Protein AF-A0A8R7UP91-F1 (afdb_monomer_lite)

InterPro domains:
  IPR005174 KIB1-4, beta-propeller [PF03478] (3-80)

Sequence (167 aa):
MLLVVKSPKFVHPDVEVWRRYIIAIFKVKISMSGHHELIPVRSLGDRALFVSLDRCLSVSSNNLPSISSNSIYLTVSLPDPVVVHCLSSRSFERPTALCQVHDGKEMVCPSVRPFTLADHLLTYCNHHEWSNGLMFHEYYFIPESFQGLWKKIRTQDSQVRISRVRD

Secondary structure (DSSP, 8-state):
-EEEEEEE----TTS-GGGGEEEEEEEEEE-TTS-EEEEEE---TTEEEEE-SS-EEEEESTT-TTS-TTEEEEE-SSS-SEEEEETTTTEEE--TTS--SB-SSSBSS-S-PPPPHHHHHHHHHSHHHHTTT----SSS---TT-HHHHHHHHHHHHH--------

Organism: Triticum urartu (NCBI:txid4572)

pLDDT: mean 76.55, std 13.32, range [39.88, 95.56]

Foldseek 3Di:
DKDKDWDAAPDDPPDDPVVRTDIWMWDWDQDPVRDIDTHTDLFPAQWEWEDEDQFIDIDGCPPPVVDDHRWYWYQDPDDQGTWIQRSVVRDIDRDPLRDQQDRLQDGPHDPPDDHGPSQVNNQVRVVLCVVLVNRQPRHPDDRPNPVVVVVVSVVSVVVDPDPPPDD

Radius of gyration: 18.11 Å; chains: 1; bounding box: 49×40×44 Å

Structure (mmCIF, N/CA/C/O backbone):
data_AF-A0A8R7UP91-F1
#
_entry.id   AF-A0A8R7UP91-F1
#
loop_
_atom_site.group_PDB
_atom_site.id
_atom_site.type_symbol
_atom_site.label_atom_id
_atom_site.label_alt_id
_atom_site.label_comp_id
_atom_site.label_asym_id
_atom_site.label_entity_id
_atom_site.label_seq_id
_atom_site.pdbx_PDB_ins_code
_atom_site.Cartn_x
_atom_site.Cartn_y
_atom_site.Cartn_z
_atom_site.occupancy
_atom_site.B_iso_or_equiv
_atom_site.auth_seq_id
_atom_site.auth_comp_id
_atom_site.auth_asym_id
_atom_site.auth_atom_id
_atom_site.pdbx_PDB_model_num
ATOM 1 N N . MET A 1 1 ? 16.796 -2.665 -8.543 1.00 84.19 1 MET A N 1
ATOM 2 C CA . MET A 1 1 ? 16.154 -1.848 -7.492 1.00 84.19 1 MET A CA 1
ATOM 3 C C . MET A 1 1 ? 15.244 -0.817 -8.148 1.00 84.19 1 MET A C 1
ATOM 5 O O . MET A 1 1 ? 15.612 -0.306 -9.204 1.00 84.19 1 MET A O 1
ATOM 9 N N . LEU A 1 2 ? 14.070 -0.550 -7.571 1.00 90.25 2 LEU A N 1
ATOM 10 C CA . LEU A 1 2 ? 13.194 0.551 -7.984 1.00 90.25 2 LEU A CA 1
ATOM 11 C C . LEU A 1 2 ? 13.281 1.672 -6.946 1.00 90.25 2 LEU A C 1
ATOM 13 O O . LEU A 1 2 ? 13.289 1.394 -5.752 1.00 90.25 2 LEU A O 1
ATOM 17 N N . LEU A 1 3 ? 13.337 2.913 -7.414 1.00 89.00 3 LEU A N 1
ATOM 18 C CA . LEU A 1 3 ? 13.228 4.124 -6.616 1.00 89.00 3 LEU A CA 1
ATOM 19 C C . LEU A 1 3 ? 11.865 4.752 -6.902 1.00 89.00 3 LEU A C 1
ATOM 21 O O . LEU A 1 3 ? 11.578 5.101 -8.047 1.00 89.00 3 LEU A O 1
ATOM 25 N N . VAL A 1 4 ? 11.038 4.890 -5.869 1.00 88.44 4 VAL A N 1
ATOM 26 C CA . VAL A 1 4 ? 9.756 5.596 -5.946 1.00 88.44 4 VAL A CA 1
ATOM 27 C C . VAL A 1 4 ? 9.943 6.964 -5.305 1.00 88.44 4 VAL A C 1
ATOM 29 O O . VAL A 1 4 ? 10.243 7.066 -4.120 1.00 88.44 4 VAL A O 1
ATOM 32 N N . VAL A 1 5 ? 9.784 8.021 -6.094 1.00 86.44 5 VAL A N 1
ATOM 33 C CA . VAL A 1 5 ? 9.883 9.408 -5.641 1.00 86.44 5 VAL A CA 1
ATOM 34 C C . VAL A 1 5 ? 8.475 9.965 -5.506 1.00 86.44 5 VAL A C 1
ATOM 36 O O . VAL A 1 5 ? 7.754 10.075 -6.497 1.00 86.44 5 VAL A O 1
ATOM 39 N N . LYS A 1 6 ? 8.094 10.325 -4.279 1.00 83.25 6 LYS A N 1
ATOM 40 C CA . LYS A 1 6 ? 6.848 11.027 -3.955 1.00 83.25 6 LYS A CA 1
ATOM 41 C C . LYS A 1 6 ? 7.190 12.487 -3.667 1.00 83.25 6 LYS A C 1
ATOM 43 O O . LYS A 1 6 ? 7.864 12.774 -2.684 1.00 83.25 6 LYS A O 1
ATOM 48 N N . SER A 1 7 ? 6.745 13.403 -4.522 1.00 78.62 7 SER A N 1
ATOM 49 C CA . SER A 1 7 ? 7.026 14.840 -4.396 1.00 78.62 7 SER A CA 1
ATOM 50 C C . SER A 1 7 ? 5.727 15.639 -4.276 1.00 78.62 7 SER A C 1
ATOM 52 O O . SER A 1 7 ? 4.784 15.344 -5.016 1.00 78.62 7 SER A O 1
ATOM 54 N N . PRO A 1 8 ? 5.628 16.618 -3.359 1.00 70.56 8 PRO A N 1
ATOM 55 C CA . PRO A 1 8 ? 4.446 17.457 -3.252 1.00 70.56 8 PRO A CA 1
ATOM 56 C C . PRO A 1 8 ? 4.298 18.360 -4.489 1.00 70.56 8 PRO A C 1
ATOM 58 O O . PRO A 1 8 ? 5.212 19.079 -4.879 1.00 70.56 8 PRO A O 1
ATOM 61 N N . LYS A 1 9 ? 3.116 18.351 -5.099 1.00 69.50 9 LYS A N 1
ATOM 62 C CA . LYS A 1 9 ? 2.612 19.410 -5.965 1.00 69.50 9 LYS A CA 1
ATOM 63 C C . LYS A 1 9 ? 2.173 20.569 -5.081 1.00 69.50 9 LYS A C 1
ATOM 65 O O . LYS A 1 9 ? 1.379 20.378 -4.160 1.00 69.50 9 LYS A O 1
ATOM 70 N N . PHE A 1 10 ? 2.617 21.775 -5.410 1.00 58.09 10 PHE A N 1
ATOM 71 C CA . PHE A 1 10 ? 1.961 22.980 -4.921 1.00 58.09 10 PHE A CA 1
ATOM 72 C C . PHE A 1 10 ? 0.587 23.069 -5.591 1.00 58.09 10 PHE A C 1
ATOM 74 O O . PHE A 1 10 ? 0.482 23.363 -6.780 1.00 58.09 10 PHE A O 1
ATOM 81 N N . VAL A 1 11 ? -0.460 22.730 -4.843 1.00 60.59 11 VAL A N 1
ATOM 82 C CA . VAL A 1 11 ? -1.860 22.829 -5.269 1.00 60.59 11 VAL A CA 1
ATOM 83 C C . VAL A 1 11 ? -2.619 23.636 -4.219 1.00 60.59 11 VAL A C 1
ATOM 85 O O . VAL A 1 11 ? -2.211 23.656 -3.057 1.00 60.59 11 VAL A O 1
ATOM 88 N N . HIS A 1 12 ? -3.703 24.300 -4.628 1.00 55.84 12 HIS A N 1
ATOM 89 C CA . HIS A 1 12 ? -4.577 25.057 -3.728 1.00 55.84 12 HIS A CA 1
ATOM 90 C C . HIS A 1 12 ? -4.966 24.206 -2.498 1.00 55.84 12 HIS A C 1
ATOM 92 O O . HIS A 1 12 ? -5.197 23.000 -2.656 1.00 55.84 12 HIS A O 1
ATOM 98 N N . PRO A 1 13 ? -5.046 24.786 -1.286 1.00 59.53 13 PRO A N 1
ATOM 99 C CA . PRO A 1 13 ? -5.350 24.057 -0.050 1.00 59.53 13 PRO A CA 1
ATOM 100 C C . PRO A 1 13 ? -6.674 23.272 -0.062 1.00 59.53 13 PRO A C 1
ATOM 102 O O . PRO A 1 13 ? -6.820 22.349 0.734 1.00 59.53 13 PRO A O 1
ATOM 105 N N . ASP A 1 14 ? -7.584 23.549 -0.997 1.00 62.78 14 ASP A N 1
ATOM 106 C CA . ASP A 1 14 ? -8.857 22.823 -1.150 1.00 62.78 14 ASP A CA 1
ATOM 107 C C . ASP A 1 14 ? -8.718 21.473 -1.870 1.00 62.78 14 ASP A C 1
ATOM 109 O O . ASP A 1 14 ? -9.668 20.697 -1.959 1.00 62.78 14 ASP A O 1
ATOM 113 N N . VAL A 1 15 ? -7.532 21.163 -2.403 1.00 62.62 15 VAL A N 1
ATOM 114 C CA . VAL A 1 15 ? -7.276 19.876 -3.048 1.00 62.62 15 VAL A CA 1
ATOM 115 C C . VAL A 1 15 ? -6.898 18.836 -2.001 1.00 62.62 15 VAL A C 1
ATOM 117 O O . VAL A 1 15 ? -5.982 19.039 -1.202 1.00 62.62 15 VAL A O 1
ATOM 120 N N . GLU A 1 16 ? -7.594 17.702 -2.049 1.00 63.50 16 GLU A N 1
ATOM 121 C CA . GLU A 1 16 ? -7.341 16.501 -1.254 1.00 63.50 16 GLU A CA 1
ATOM 122 C C . GLU A 1 16 ? -5.842 16.155 -1.152 1.00 63.50 16 GLU A C 1
ATOM 124 O O . GLU A 1 16 ? -5.125 16.146 -2.157 1.00 63.50 16 GLU A O 1
ATOM 129 N N . VAL A 1 17 ? -5.359 15.842 0.057 1.00 61.53 17 VAL A N 1
ATOM 130 C CA . VAL A 1 17 ? -3.922 15.733 0.387 1.00 61.53 17 VAL A CA 1
ATOM 131 C C . VAL A 1 17 ? -3.166 14.765 -0.531 1.00 61.53 17 VAL A C 1
ATOM 133 O O . VAL A 1 17 ? -2.069 15.080 -0.982 1.00 61.53 17 VAL A O 1
ATOM 136 N N . TRP A 1 18 ? -3.741 13.619 -0.894 1.00 62.44 18 TRP A N 1
ATOM 137 C CA . TRP A 1 18 ? -3.091 12.647 -1.790 1.00 62.44 18 TRP A CA 1
ATOM 138 C C . TRP A 1 18 ? -3.022 13.092 -3.253 1.00 62.44 18 TRP A C 1
ATOM 140 O O . TRP A 1 18 ? -2.109 12.682 -3.967 1.00 62.44 18 TRP A O 1
ATOM 150 N N . ARG A 1 19 ? -3.922 13.975 -3.707 1.00 67.62 19 ARG A N 1
ATOM 151 C CA . ARG A 1 19 ? -3.837 14.589 -5.046 1.00 67.62 19 ARG A CA 1
ATOM 152 C C . ARG A 1 19 ? -2.725 15.636 -5.127 1.00 67.62 19 ARG A C 1
ATOM 154 O O . ARG A 1 19 ? -2.341 16.046 -6.224 1.00 67.62 19 ARG A O 1
ATOM 161 N N . ARG A 1 20 ? -2.165 16.034 -3.981 1.00 69.50 20 ARG A N 1
ATOM 162 C CA . ARG A 1 20 ? -1.016 16.936 -3.890 1.00 69.50 20 ARG A CA 1
ATOM 163 C C . ARG A 1 20 ? 0.308 16.231 -4.131 1.00 69.50 20 ARG A C 1
ATOM 165 O O . ARG A 1 20 ? 1.321 16.833 -3.831 1.00 69.50 20 ARG A O 1
ATOM 172 N N . TYR A 1 21 ? 0.366 15.003 -4.647 1.00 73.50 21 TYR A N 1
ATOM 173 C CA . TYR A 1 21 ? 1.648 14.351 -4.925 1.00 73.50 21 TYR A CA 1
ATOM 174 C C . TYR A 1 21 ? 1.826 13.995 -6.403 1.00 73.50 21 TYR A C 1
ATOM 176 O O . TYR A 1 21 ? 0.897 13.579 -7.098 1.00 73.50 21 TYR A O 1
ATOM 184 N N . ILE A 1 22 ? 3.055 14.160 -6.889 1.00 80.50 22 ILE A N 1
ATOM 185 C CA . ILE A 1 22 ? 3.560 13.500 -8.094 1.00 80.50 22 ILE A CA 1
ATOM 186 C C . ILE A 1 22 ? 4.325 12.274 -7.643 1.00 80.50 22 ILE A C 1
ATOM 188 O O . ILE A 1 22 ? 5.153 12.359 -6.735 1.00 80.50 22 ILE A O 1
ATOM 192 N N . ILE A 1 23 ? 4.063 11.157 -8.308 1.00 85.12 23 ILE A N 1
ATOM 193 C CA . ILE A 1 23 ? 4.846 9.947 -8.133 1.00 85.12 23 ILE A CA 1
ATOM 194 C C . ILE A 1 23 ? 5.629 9.706 -9.413 1.00 85.12 23 ILE A C 1
ATOM 196 O O . ILE A 1 23 ? 5.061 9.695 -10.506 1.00 85.12 23 ILE A O 1
ATOM 200 N N . ALA A 1 24 ? 6.933 9.516 -9.268 1.00 89.38 24 ALA A N 1
ATOM 201 C CA . ALA A 1 24 ? 7.812 9.074 -10.336 1.00 89.38 24 ALA A CA 1
ATOM 202 C C . ALA A 1 24 ? 8.529 7.798 -9.898 1.00 89.38 24 ALA A C 1
ATOM 204 O O . ALA A 1 24 ? 8.947 7.676 -8.748 1.00 89.38 24 ALA A O 1
ATOM 205 N N . ILE A 1 25 ? 8.668 6.845 -10.816 1.00 93.50 25 ILE A N 1
ATOM 206 C CA . ILE A 1 25 ? 9.356 5.582 -10.557 1.00 93.50 25 ILE A CA 1
ATOM 207 C C . ILE A 1 25 ? 10.576 5.510 -11.460 1.00 93.50 25 ILE A C 1
ATOM 209 O O . ILE A 1 25 ? 10.487 5.788 -12.656 1.00 93.50 25 ILE A O 1
ATOM 213 N N . PHE A 1 26 ? 11.700 5.085 -10.897 1.00 93.06 26 PHE A N 1
ATOM 214 C CA . PHE A 1 26 ? 12.935 4.872 -11.630 1.00 93.06 26 PHE A CA 1
ATOM 215 C C . PHE A 1 26 ? 13.502 3.492 -11.329 1.00 93.06 26 PHE A C 1
ATOM 217 O O . PHE A 1 26 ? 13.531 3.046 -10.184 1.00 93.06 26 PHE A O 1
ATOM 224 N N . LYS A 1 27 ? 14.011 2.812 -12.351 1.00 92.69 27 LYS A N 1
ATOM 225 C CA . LYS A 1 27 ? 14.907 1.677 -12.172 1.00 92.69 27 LYS A CA 1
ATOM 226 C C . LYS A 1 27 ? 16.301 2.230 -11.925 1.00 92.69 27 LYS A C 1
ATOM 228 O O . LYS A 1 27 ? 16.833 2.960 -12.756 1.00 92.69 27 LYS A O 1
ATOM 233 N N . VAL A 1 28 ? 16.879 1.862 -10.787 1.00 91.00 28 VAL A N 1
ATOM 234 C CA . VAL A 1 28 ? 18.245 2.247 -10.431 1.00 91.00 28 VAL A CA 1
ATOM 235 C C . VAL A 1 28 ? 19.197 1.216 -11.016 1.00 91.00 28 VAL A C 1
ATOM 237 O O . VAL A 1 28 ? 19.121 0.029 -10.673 1.00 91.00 28 VAL A O 1
ATOM 240 N N . LYS A 1 29 ? 20.073 1.663 -11.914 1.00 89.69 29 LYS A N 1
ATOM 241 C CA . LYS A 1 29 ? 21.155 0.865 -12.484 1.00 89.69 29 LYS A CA 1
ATOM 242 C C . LYS A 1 29 ? 22.468 1.356 -11.889 1.00 89.69 29 LYS A C 1
ATOM 244 O O . LYS A 1 29 ? 22.873 2.491 -12.117 1.00 89.69 29 LYS A O 1
ATOM 249 N N . ILE A 1 30 ? 23.100 0.487 -11.110 1.00 85.88 30 ILE A N 1
ATOM 250 C CA . ILE A 1 30 ? 24.413 0.727 -10.516 1.00 85.88 30 ILE A CA 1
ATOM 251 C C . ILE A 1 30 ? 25.407 -0.078 -11.345 1.00 85.88 30 ILE A C 1
ATOM 253 O O . ILE A 1 30 ? 25.294 -1.301 -11.435 1.00 85.88 30 ILE A O 1
ATOM 257 N N . SER A 1 31 ? 26.322 0.609 -12.020 1.00 83.88 31 SER A N 1
ATOM 258 C CA . SER A 1 31 ? 27.406 -0.038 -12.760 1.00 83.88 31 SER A CA 1
ATOM 259 C C . SER A 1 31 ? 28.578 -0.374 -11.836 1.00 83.88 31 SER A C 1
ATOM 261 O O . SER A 1 31 ? 28.785 0.284 -10.818 1.00 83.88 31 SER A O 1
ATOM 263 N N . MET A 1 32 ? 29.382 -1.367 -12.221 1.00 75.62 32 MET A N 1
ATOM 264 C CA . MET A 1 32 ? 30.604 -1.747 -11.493 1.00 75.62 32 MET A CA 1
ATOM 265 C C . MET A 1 32 ? 31.649 -0.617 -11.442 1.00 75.62 32 MET A C 1
ATOM 267 O O . MET A 1 32 ? 32.495 -0.607 -10.559 1.00 75.62 32 MET A O 1
ATOM 271 N N . SER A 1 33 ? 31.568 0.356 -12.354 1.00 79.50 33 SER A N 1
ATOM 272 C CA . SER A 1 33 ? 32.414 1.555 -12.413 1.00 79.50 33 SER A CA 1
ATOM 273 C C . SER A 1 33 ? 31.909 2.725 -11.551 1.00 79.50 33 SER A C 1
ATOM 275 O O . SER A 1 33 ? 32.449 3.820 -11.645 1.00 79.50 33 SER A O 1
ATOM 277 N N . GLY A 1 34 ? 30.844 2.544 -10.760 1.00 73.56 34 GLY A N 1
ATOM 278 C CA . GLY A 1 34 ? 30.292 3.592 -9.888 1.00 73.56 34 GLY A CA 1
ATOM 279 C C . GLY A 1 34 ? 29.379 4.611 -10.583 1.00 73.56 34 GLY A C 1
ATOM 280 O O . GLY A 1 34 ? 28.853 5.508 -9.931 1.00 73.56 34 GLY A O 1
ATOM 281 N N . HIS A 1 35 ? 29.119 4.475 -11.889 1.00 77.75 35 HIS A N 1
ATOM 282 C CA . HIS A 1 35 ? 28.095 5.280 -12.562 1.00 77.75 35 HIS A CA 1
ATOM 283 C C . HIS A 1 35 ? 26.698 4.793 -12.173 1.00 77.75 35 HIS A C 1
ATOM 285 O O . HIS A 1 35 ? 26.401 3.594 -12.274 1.00 77.75 35 HIS A O 1
ATOM 291 N N . HIS A 1 36 ? 25.853 5.731 -11.746 1.00 82.75 36 HIS A N 1
ATOM 292 C CA . HIS A 1 36 ? 24.462 5.495 -11.376 1.00 82.75 36 HIS A CA 1
ATOM 293 C C . HIS A 1 36 ? 23.543 6.111 -12.432 1.00 82.75 36 HIS A C 1
ATOM 295 O O . HIS A 1 36 ? 23.636 7.300 -12.728 1.00 82.75 36 HIS A O 1
ATOM 301 N N . GLU A 1 37 ? 22.642 5.306 -12.983 1.00 90.56 37 GLU A N 1
ATOM 302 C CA . GLU A 1 37 ? 21.656 5.740 -13.971 1.00 90.56 37 GLU A CA 1
ATOM 303 C C . GLU A 1 37 ? 20.241 5.490 -13.431 1.00 90.56 37 GLU A C 1
ATOM 305 O O . GLU A 1 37 ? 19.934 4.406 -12.919 1.00 90.56 37 GLU A O 1
ATOM 310 N N . LEU A 1 38 ? 19.378 6.505 -13.540 1.00 92.62 38 LEU A N 1
ATOM 311 C CA . LEU A 1 38 ? 17.961 6.427 -13.189 1.00 92.62 38 LEU A CA 1
ATOM 312 C C . LEU A 1 38 ? 17.129 6.329 -14.465 1.00 92.62 38 LEU A C 1
ATOM 314 O O . LEU A 1 38 ? 16.979 7.304 -15.197 1.00 92.62 38 LEU A O 1
ATOM 318 N N . ILE A 1 39 ? 16.558 5.154 -14.714 1.00 93.69 39 ILE A N 1
ATOM 319 C CA . ILE A 1 39 ? 15.752 4.896 -15.911 1.00 93.69 39 ILE A CA 1
ATOM 320 C C . ILE A 1 39 ? 14.272 5.045 -15.543 1.00 93.69 39 ILE A C 1
ATOM 322 O O . ILE A 1 39 ? 13.797 4.266 -14.713 1.00 93.69 39 ILE A O 1
ATOM 326 N N . PRO A 1 40 ? 13.518 5.996 -16.126 1.00 93.38 40 PRO A N 1
ATOM 327 C CA . PRO A 1 40 ? 12.102 6.170 -15.819 1.00 93.38 40 PRO A CA 1
ATOM 328 C C . PRO A 1 40 ? 11.291 4.903 -16.105 1.00 93.38 40 PRO A C 1
ATOM 330 O O . PRO A 1 40 ? 11.394 4.309 -17.179 1.00 93.38 40 PRO A O 1
ATOM 333 N N . VAL A 1 41 ? 10.440 4.514 -15.160 1.00 93.31 41 VAL A N 1
ATOM 334 C CA . VAL A 1 41 ? 9.540 3.363 -15.270 1.00 93.31 41 VAL A CA 1
ATOM 335 C C . VAL A 1 41 ? 8.112 3.875 -15.393 1.00 93.31 41 VAL A C 1
ATOM 337 O O . VAL A 1 41 ? 7.616 4.586 -14.523 1.00 93.31 41 VAL A O 1
ATOM 340 N N . ARG A 1 42 ? 7.452 3.510 -16.495 1.00 91.31 42 ARG A N 1
ATOM 341 C CA . ARG A 1 42 ? 6.061 3.901 -16.785 1.00 91.31 42 ARG A CA 1
ATOM 342 C C . ARG A 1 42 ? 5.045 2.794 -16.509 1.00 91.31 42 ARG A C 1
ATOM 344 O O . ARG A 1 42 ? 3.858 3.078 -16.438 1.00 91.31 42 ARG A O 1
ATOM 351 N N . SER A 1 43 ? 5.508 1.552 -16.392 1.00 93.88 43 SER A N 1
ATOM 352 C CA . SER A 1 43 ? 4.665 0.394 -16.122 1.00 93.88 43 SER A CA 1
ATOM 353 C C . SER A 1 43 ? 5.404 -0.601 -15.236 1.00 93.88 43 SER A C 1
ATOM 355 O O . SER A 1 43 ? 6.596 -0.845 -15.424 1.00 93.88 43 SER A O 1
ATOM 357 N N . LEU A 1 44 ? 4.681 -1.162 -14.275 1.00 94.38 44 LEU A N 1
ATOM 358 C CA . LEU A 1 44 ? 5.101 -2.255 -13.404 1.00 94.38 44 LEU A CA 1
ATOM 359 C C . LEU A 1 44 ? 4.612 -3.617 -13.924 1.00 94.38 44 LEU A C 1
ATOM 361 O O . LEU A 1 44 ? 4.903 -4.637 -13.304 1.00 94.38 44 LEU A O 1
ATOM 365 N N . GLY A 1 45 ? 3.878 -3.642 -15.042 1.00 94.50 45 GLY A N 1
ATOM 366 C CA . GLY A 1 45 ? 3.282 -4.859 -15.587 1.00 94.50 45 GLY A CA 1
ATOM 367 C C . GLY A 1 45 ? 2.262 -5.467 -14.627 1.00 94.50 45 GLY A C 1
ATOM 368 O O . GLY A 1 45 ? 1.368 -4.780 -14.139 1.00 94.50 45 GLY A O 1
ATOM 369 N N . ASP A 1 46 ? 2.431 -6.749 -14.325 1.00 94.94 46 ASP A N 1
ATOM 370 C CA . ASP A 1 46 ? 1.596 -7.526 -13.407 1.00 94.94 46 ASP A CA 1
ATOM 371 C C . ASP A 1 46 ? 1.858 -7.224 -11.923 1.00 94.94 46 ASP A C 1
ATOM 373 O O . ASP A 1 46 ? 1.237 -7.826 -11.044 1.00 94.94 46 ASP A O 1
ATOM 377 N N . ARG A 1 47 ? 2.772 -6.304 -11.605 1.00 95.56 47 ARG A N 1
ATOM 378 C CA . ARG A 1 47 ? 3.137 -5.997 -10.221 1.00 95.56 47 ARG A CA 1
ATOM 379 C C . ARG A 1 47 ? 2.360 -4.826 -9.642 1.00 95.56 47 ARG A C 1
ATOM 381 O O . ARG A 1 47 ? 2.079 -3.841 -10.322 1.00 95.56 47 ARG A O 1
ATOM 388 N N . ALA A 1 48 ? 2.117 -4.920 -8.342 1.00 95.50 48 ALA A N 1
ATOM 389 C CA . ALA A 1 48 ? 1.707 -3.814 -7.492 1.00 95.50 48 ALA A CA 1
ATOM 390 C C . ALA A 1 48 ? 2.828 -3.488 -6.500 1.00 95.50 48 ALA A C 1
ATOM 392 O O . ALA A 1 48 ? 3.497 -4.388 -5.976 1.00 95.50 48 ALA A O 1
ATOM 393 N N . LEU A 1 49 ? 3.048 -2.199 -6.252 1.00 94.88 49 LEU A N 1
ATOM 394 C CA . LEU A 1 49 ? 3.965 -1.726 -5.219 1.00 94.88 49 LEU A CA 1
ATOM 395 C C . LEU A 1 49 ? 3.179 -1.274 -3.998 1.00 94.88 49 LEU A C 1
ATOM 397 O O . LEU A 1 49 ? 2.235 -0.508 -4.116 1.00 94.88 49 LEU A O 1
ATOM 401 N N . PHE A 1 50 ? 3.611 -1.711 -2.829 1.00 91.81 50 PHE A N 1
ATOM 402 C CA . PHE A 1 50 ? 3.136 -1.255 -1.535 1.00 91.81 50 PHE A CA 1
ATOM 403 C C . PHE A 1 50 ? 4.259 -0.431 -0.926 1.00 91.81 50 PHE A C 1
ATOM 405 O O . PHE A 1 50 ? 5.345 -0.960 -0.699 1.00 91.81 50 PHE A O 1
ATOM 412 N N . VAL A 1 51 ? 4.030 0.861 -0.722 1.00 88.00 51 VAL A N 1
ATOM 413 C CA . VAL A 1 51 ? 5.042 1.799 -0.223 1.00 88.00 51 VAL A CA 1
ATOM 414 C C . VAL A 1 51 ? 4.515 2.412 1.070 1.00 88.00 51 VAL A C 1
ATOM 416 O O . VAL A 1 51 ? 3.585 3.221 1.045 1.00 88.00 51 VAL A O 1
ATOM 419 N N . SER A 1 52 ? 5.108 1.985 2.184 1.00 78.88 52 SER A N 1
ATOM 420 C CA . SER A 1 52 ? 4.867 2.511 3.530 1.00 78.88 52 SER A CA 1
ATOM 421 C C . SER A 1 52 ? 6.031 3.417 3.962 1.00 78.88 52 SER A C 1
ATOM 423 O O . SER A 1 52 ? 6.967 3.654 3.195 1.00 78.88 52 SER A O 1
ATOM 425 N N . LEU A 1 53 ? 5.977 3.925 5.194 1.00 73.56 53 LEU A N 1
ATOM 426 C CA . LEU A 1 53 ? 7.051 4.703 5.819 1.00 73.56 53 LEU A CA 1
ATOM 427 C C . LEU A 1 53 ? 8.357 3.925 5.971 1.00 73.56 53 LEU A C 1
ATOM 429 O O . LEU A 1 53 ? 9.427 4.447 5.673 1.00 73.56 53 LEU A O 1
ATOM 433 N N . ASP A 1 54 ? 8.265 2.713 6.505 1.00 73.56 54 ASP A N 1
ATOM 434 C CA . ASP A 1 54 ? 9.403 1.938 6.991 1.00 73.56 54 ASP A CA 1
ATOM 435 C C . ASP A 1 54 ? 9.807 0.831 6.019 1.00 73.56 54 ASP A C 1
ATOM 437 O O . ASP A 1 54 ? 10.988 0.492 5.921 1.00 73.56 54 ASP A O 1
ATOM 441 N N . ARG A 1 55 ? 8.849 0.271 5.271 1.00 80.88 55 ARG A N 1
ATOM 442 C CA . ARG A 1 55 ? 9.129 -0.778 4.284 1.00 80.88 55 ARG A CA 1
ATOM 443 C C . ARG A 1 55 ? 8.318 -0.621 3.012 1.00 80.88 55 ARG A C 1
ATOM 445 O O . ARG A 1 55 ? 7.288 0.048 2.942 1.00 80.88 55 ARG A O 1
ATOM 452 N N . CYS A 1 56 ? 8.815 -1.293 1.984 1.00 87.69 56 CYS A N 1
ATOM 453 C CA . CYS A 1 56 ? 8.161 -1.415 0.697 1.00 87.69 56 CYS A CA 1
ATOM 454 C C . CYS A 1 56 ? 8.063 -2.890 0.313 1.00 87.69 56 CYS A C 1
ATOM 456 O O . CYS A 1 56 ? 8.980 -3.668 0.579 1.00 87.69 56 CYS A O 1
ATOM 458 N N . LEU A 1 57 ? 6.989 -3.257 -0.377 1.00 91.69 57 LEU A N 1
ATOM 459 C CA . LEU A 1 57 ? 6.774 -4.597 -0.903 1.00 91.69 57 LEU A CA 1
ATOM 460 C C . LEU A 1 57 ? 6.383 -4.520 -2.379 1.00 91.69 57 LEU A C 1
ATOM 462 O O . LEU A 1 57 ? 5.654 -3.628 -2.806 1.00 91.69 57 LEU A O 1
ATOM 466 N N . SER A 1 58 ? 6.868 -5.470 -3.174 1.00 93.75 58 SER A N 1
ATOM 467 C CA . SER A 1 58 ? 6.428 -5.650 -4.555 1.00 93.75 58 SER A CA 1
ATOM 468 C C . SER A 1 58 ? 5.796 -7.020 -4.699 1.00 93.75 58 SER A C 1
ATOM 470 O O . SER A 1 58 ? 6.475 -8.035 -4.534 1.00 93.75 58 SER A O 1
ATOM 472 N N . VAL A 1 59 ? 4.512 -7.043 -5.038 1.00 94.25 59 VAL A N 1
ATOM 473 C CA . VAL A 1 59 ? 3.739 -8.278 -5.179 1.00 94.25 59 VAL A CA 1
ATOM 474 C C . VAL A 1 59 ? 3.296 -8.470 -6.621 1.00 94.25 59 VAL A C 1
ATOM 476 O O . VAL A 1 59 ? 3.014 -7.506 -7.330 1.00 94.25 59 VAL A O 1
ATOM 479 N N . SER A 1 60 ? 3.240 -9.728 -7.050 1.00 95.06 60 SER A N 1
ATOM 480 C CA . SER A 1 60 ? 2.582 -10.116 -8.298 1.00 95.06 60 SER A CA 1
ATOM 481 C C . SER A 1 60 ? 1.072 -10.145 -8.076 1.00 95.06 60 SER A C 1
ATOM 483 O O . SER A 1 60 ? 0.604 -10.819 -7.160 1.00 95.06 60 SER A O 1
ATOM 485 N N . SER A 1 61 ? 0.312 -9.458 -8.926 1.00 94.44 61 SER A N 1
ATOM 486 C CA . SER A 1 61 ? -1.156 -9.430 -8.864 1.00 94.44 61 SER A CA 1
ATOM 487 C C . SER A 1 61 ? -1.829 -10.641 -9.521 1.00 94.44 61 SER A C 1
ATOM 489 O O . SER A 1 61 ? -3.001 -10.881 -9.256 1.00 94.44 61 SER A O 1
ATOM 491 N N . ASN A 1 62 ? -1.098 -11.460 -10.292 1.00 93.50 62 ASN A N 1
ATOM 492 C CA . ASN A 1 62 ? -1.670 -12.578 -11.067 1.00 93.50 62 ASN A CA 1
ATOM 493 C C . ASN A 1 62 ? -2.533 -13.554 -10.247 1.00 93.50 62 ASN A C 1
ATOM 495 O O . ASN A 1 62 ? -3.499 -14.096 -10.769 1.00 93.50 62 ASN A O 1
ATOM 499 N N . ASN A 1 63 ? -2.198 -13.762 -8.969 1.00 90.69 63 ASN A N 1
ATOM 500 C CA . ASN A 1 63 ? -2.916 -14.677 -8.072 1.00 90.69 63 ASN A CA 1
ATOM 501 C C . ASN A 1 63 ? -3.658 -13.944 -6.943 1.00 90.69 63 ASN A C 1
ATOM 503 O O . ASN A 1 63 ? -4.113 -14.574 -5.991 1.00 90.69 63 ASN A O 1
ATOM 507 N N . LEU A 1 64 ? -3.736 -12.613 -7.010 1.00 91.88 64 LEU A N 1
ATOM 508 C CA . LEU A 1 64 ? -4.279 -11.760 -5.959 1.00 91.88 64 LEU A CA 1
ATOM 509 C C . LEU A 1 64 ? -5.395 -10.886 -6.552 1.00 91.88 64 LEU A C 1
ATOM 511 O O . LEU A 1 64 ? -5.153 -9.723 -6.868 1.00 91.88 64 LEU A O 1
ATOM 515 N N . PRO A 1 65 ? -6.624 -11.413 -6.704 1.00 85.06 65 PRO A N 1
ATOM 516 C CA . PRO A 1 65 ? -7.687 -10.754 -7.470 1.00 85.06 65 PRO A CA 1
ATOM 517 C C . PRO A 1 65 ? -8.128 -9.402 -6.891 1.00 85.06 65 PRO A C 1
ATOM 519 O O . PRO A 1 65 ? -8.664 -8.568 -7.612 1.00 85.06 65 PRO A O 1
ATOM 522 N N . SER A 1 66 ? -7.891 -9.156 -5.599 1.00 88.50 66 SER A N 1
ATOM 523 C CA . SER A 1 66 ? -8.177 -7.874 -4.945 1.00 88.50 66 SER A CA 1
ATOM 524 C C . SER A 1 66 ? -7.059 -6.834 -5.097 1.00 88.50 66 SER A C 1
ATOM 526 O O . SER A 1 66 ? -7.193 -5.721 -4.588 1.00 88.50 66 SER A O 1
ATOM 528 N N . ILE A 1 67 ? -5.932 -7.189 -5.722 1.00 92.56 67 ILE A N 1
ATOM 529 C CA . ILE A 1 67 ? -4.771 -6.316 -5.899 1.00 92.56 67 ILE A CA 1
ATOM 530 C C . ILE A 1 67 ? -4.684 -5.892 -7.361 1.00 92.56 67 ILE A C 1
ATOM 532 O O . ILE A 1 67 ? -4.568 -6.718 -8.261 1.00 92.56 67 ILE A O 1
ATOM 536 N N . SER A 1 68 ? -4.703 -4.585 -7.602 1.00 92.94 68 SER A N 1
ATOM 537 C CA . SER A 1 68 ? -4.627 -4.040 -8.956 1.00 92.94 68 SER A CA 1
ATOM 538 C C . SER A 1 68 ? -3.197 -4.103 -9.489 1.00 92.94 68 SER A C 1
ATOM 540 O O . SER A 1 68 ? -2.274 -3.583 -8.863 1.00 92.94 68 SER A O 1
ATOM 542 N N . SER A 1 69 ? -2.998 -4.700 -10.663 1.00 94.94 69 SER A N 1
ATOM 543 C CA . SER A 1 69 ? -1.718 -4.647 -11.381 1.00 94.94 69 SER A CA 1
ATOM 544 C C . SER A 1 69 ? -1.343 -3.212 -11.760 1.00 94.94 69 SER A C 1
ATOM 546 O O . SER A 1 69 ? -2.211 -2.340 -11.837 1.00 94.94 69 SER A O 1
ATOM 548 N N . ASN A 1 70 ? -0.073 -2.974 -12.073 1.00 95.31 70 ASN A N 1
ATOM 549 C CA . ASN A 1 70 ? 0.422 -1.682 -12.536 1.00 95.31 70 ASN A CA 1
ATOM 550 C C . ASN A 1 70 ? 0.037 -0.500 -11.624 1.00 95.31 70 ASN A C 1
ATOM 552 O O . ASN A 1 70 ? -0.271 0.601 -12.091 1.00 95.31 70 ASN A O 1
ATOM 556 N N . SER A 1 71 ? 0.026 -0.742 -10.315 1.00 94.38 71 SER A N 1
ATOM 557 C CA . SER A 1 71 ? -0.449 0.220 -9.327 1.00 94.38 71 SER A CA 1
ATOM 558 C C . SER A 1 71 ? 0.518 0.385 -8.157 1.00 94.38 71 SER A C 1
ATOM 560 O O . SER A 1 71 ? 1.399 -0.448 -7.915 1.00 94.38 71 SER A O 1
ATOM 562 N N . ILE A 1 72 ? 0.355 1.492 -7.438 1.00 93.31 72 ILE A N 1
ATOM 563 C CA . ILE A 1 72 ? 1.080 1.792 -6.207 1.00 93.31 72 ILE A CA 1
ATOM 564 C C . ILE A 1 72 ? 0.065 2.045 -5.097 1.00 93.31 72 ILE A C 1
ATOM 566 O O . ILE A 1 72 ? -0.711 2.994 -5.175 1.00 93.31 72 ILE A O 1
ATOM 570 N N . TYR A 1 73 ? 0.109 1.229 -4.054 1.00 90.62 73 TYR A N 1
ATOM 571 C CA . TYR A 1 73 ? -0.590 1.424 -2.794 1.00 90.62 73 TYR A CA 1
ATOM 572 C C . TYR A 1 73 ? 0.309 2.268 -1.891 1.00 90.62 73 TYR A C 1
ATOM 574 O O . TYR A 1 73 ? 1.399 1.838 -1.506 1.00 90.62 73 TYR A O 1
ATOM 582 N N . LEU A 1 74 ? -0.129 3.488 -1.600 1.00 84.62 74 LEU A N 1
ATOM 583 C CA . LEU A 1 74 ? 0.588 4.440 -0.763 1.00 84.62 74 LEU A CA 1
ATOM 584 C C . LEU A 1 74 ? -0.119 4.618 0.567 1.00 84.62 74 LEU A C 1
ATOM 586 O O . LEU A 1 74 ? -1.326 4.860 0.581 1.00 84.62 74 LEU A O 1
ATOM 590 N N . THR A 1 75 ? 0.651 4.649 1.651 1.00 78.31 75 THR A N 1
ATOM 591 C CA . THR A 1 75 ? 0.167 5.227 2.903 1.00 78.31 75 THR A CA 1
ATOM 592 C C . THR A 1 75 ? 0.226 6.754 2.834 1.00 78.31 75 THR A C 1
ATOM 594 O O . THR A 1 75 ? 1.198 7.363 2.358 1.00 78.31 75 THR A O 1
ATOM 597 N N . VAL A 1 76 ? -0.832 7.402 3.297 1.00 73.50 76 VAL A N 1
ATOM 598 C CA . VAL A 1 76 ? -0.943 8.860 3.393 1.00 73.50 76 VAL A CA 1
ATOM 599 C C . VAL A 1 76 ? -1.424 9.232 4.788 1.00 73.50 76 VAL A C 1
ATOM 601 O O . VAL A 1 76 ? -2.163 8.487 5.422 1.00 73.50 76 VAL A O 1
ATOM 604 N N . SER A 1 77 ? -0.947 10.372 5.288 1.00 67.31 77 SER A N 1
ATOM 605 C CA . SER A 1 77 ? -1.446 10.917 6.547 1.00 67.31 77 SER A CA 1
ATOM 606 C C . SER A 1 77 ? -2.921 11.300 6.386 1.00 67.31 77 SER A C 1
ATOM 608 O O . SER A 1 77 ? -3.291 11.798 5.322 1.00 67.31 77 SER A O 1
ATOM 610 N N . LEU A 1 78 ? -3.704 11.072 7.449 1.00 62.09 78 LEU A N 1
ATOM 611 C CA . LEU A 1 78 ? -5.150 11.318 7.604 1.00 62.09 78 LEU A CA 1
ATOM 612 C C . LEU A 1 78 ? -5.731 12.456 6.735 1.00 62.09 78 LEU A C 1
ATOM 614 O O . LEU A 1 78 ? -5.073 13.487 6.554 1.00 62.09 78 LEU A O 1
ATOM 618 N N . PRO A 1 79 ? -6.992 12.345 6.261 1.00 55.66 79 PRO A N 1
ATOM 619 C CA . PRO A 1 79 ? -8.062 11.436 6.722 1.00 55.66 79 PRO A CA 1
ATOM 620 C C . PRO A 1 79 ? -8.103 10.059 6.046 1.00 55.66 79 PRO A C 1
ATOM 622 O O . PRO A 1 79 ? -8.659 9.117 6.602 1.00 55.66 79 PRO A O 1
ATOM 625 N N . ASP A 1 80 ? -7.495 9.925 4.872 1.00 62.50 80 ASP A N 1
ATOM 626 C CA . ASP A 1 80 ? -7.453 8.664 4.143 1.00 62.50 80 ASP A CA 1
ATOM 627 C C . ASP A 1 80 ? -6.114 7.995 4.396 1.00 62.50 80 ASP A C 1
ATOM 629 O O . ASP A 1 80 ? -5.087 8.594 4.086 1.00 62.50 80 ASP A O 1
ATOM 633 N N . PRO A 1 81 ? -6.084 6.776 4.939 1.00 67.75 81 PRO A N 1
ATOM 634 C CA . PRO A 1 81 ? -4.821 6.144 5.281 1.00 67.75 81 PRO A CA 1
ATOM 635 C C . PRO A 1 81 ? -4.107 5.538 4.082 1.00 67.75 81 PRO A C 1
ATOM 637 O O . PRO A 1 81 ? -2.892 5.336 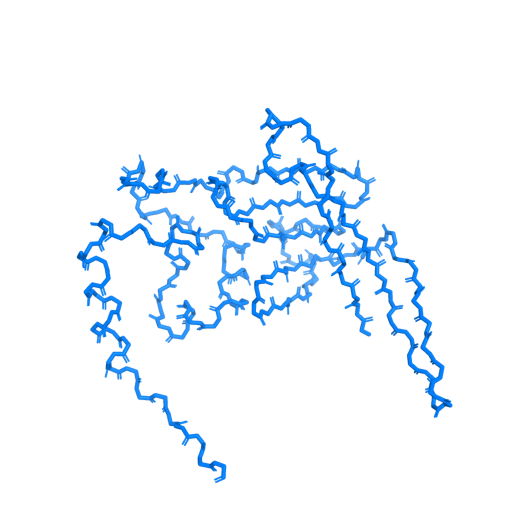4.113 1.00 67.75 81 PRO A O 1
ATOM 640 N 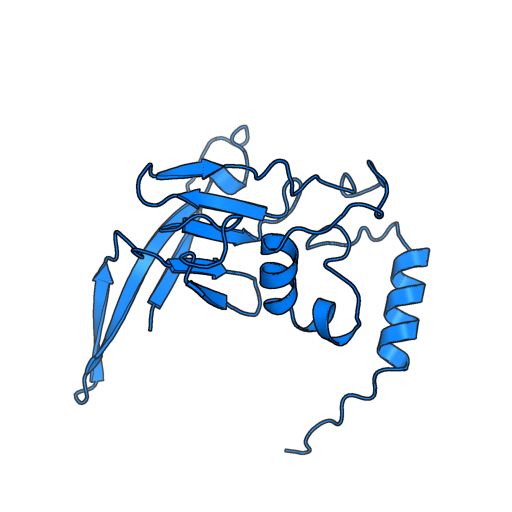N . VAL A 1 82 ? -4.860 5.223 3.026 1.00 79.00 82 VAL A N 1
ATOM 641 C CA . VAL A 1 82 ? -4.362 4.490 1.869 1.00 79.00 82 VAL A CA 1
ATOM 642 C C . VAL A 1 82 ? -4.968 5.041 0.596 1.00 79.00 82 VAL A C 1
ATOM 644 O O . VAL A 1 82 ? -6.181 5.208 0.478 1.00 79.00 82 VAL A O 1
ATOM 647 N N . VAL A 1 83 ? -4.112 5.254 -0.395 1.00 83.56 83 VAL A N 1
ATOM 648 C CA . VAL A 1 83 ? -4.521 5.655 -1.737 1.00 83.56 83 VAL A CA 1
ATOM 649 C C . VAL A 1 83 ? -3.822 4.775 -2.756 1.00 83.56 83 VAL A C 1
ATOM 651 O O . VAL A 1 83 ? -2.635 4.469 -2.624 1.00 83.56 83 VAL A O 1
ATOM 654 N N . VAL A 1 84 ? -4.560 4.384 -3.791 1.00 89.56 84 VAL A N 1
ATOM 655 C CA . VAL A 1 84 ? -4.033 3.602 -4.907 1.00 89.56 84 VAL A CA 1
ATOM 656 C C . VAL A 1 84 ? -3.802 4.523 -6.091 1.00 89.56 84 VAL A C 1
ATOM 658 O O . VAL A 1 84 ? -4.696 5.254 -6.508 1.00 89.56 84 VAL A O 1
ATOM 661 N N . HIS A 1 85 ? -2.591 4.495 -6.633 1.00 89.88 85 HIS A N 1
ATOM 662 C CA . HIS A 1 85 ? -2.233 5.182 -7.865 1.00 89.88 85 HIS A CA 1
ATOM 663 C C . HIS A 1 85 ? -2.103 4.166 -8.998 1.00 89.88 85 HIS A C 1
ATOM 665 O O . HIS A 1 85 ? -1.186 3.344 -8.986 1.00 89.88 85 HIS A O 1
ATOM 671 N N . CYS A 1 86 ? -2.984 4.234 -9.993 1.00 91.06 86 CYS A N 1
ATOM 672 C CA . CYS A 1 86 ? -2.885 3.410 -11.195 1.00 91.06 86 CYS A CA 1
ATOM 673 C C . CYS A 1 86 ? -1.983 4.101 -12.222 1.00 91.06 86 CYS A C 1
ATOM 675 O O . CYS A 1 86 ? -2.267 5.213 -12.667 1.00 91.06 86 CYS A O 1
ATOM 677 N N . LEU A 1 87 ? -0.894 3.448 -12.634 1.00 90.75 87 LEU A N 1
ATOM 678 C CA . LEU A 1 87 ? 0.079 4.050 -13.552 1.00 90.75 87 LEU A CA 1
ATOM 679 C C . LEU A 1 87 ? -0.439 4.142 -14.992 1.00 90.75 87 LEU A C 1
ATOM 681 O O . LEU A 1 87 ? -0.017 5.031 -15.733 1.00 90.75 87 LEU A O 1
ATOM 685 N N . SER A 1 88 ? -1.360 3.254 -15.382 1.00 89.56 88 SER A N 1
ATOM 686 C CA . SER A 1 88 ? -1.963 3.248 -16.722 1.00 89.56 88 SER A CA 1
ATOM 687 C C . SER A 1 88 ? -2.834 4.483 -16.952 1.00 89.56 88 SER A C 1
ATOM 689 O O . SER A 1 88 ? -2.644 5.210 -17.924 1.00 89.56 88 SER A O 1
ATOM 691 N N . SER A 1 89 ? -3.779 4.734 -16.045 1.00 87.75 89 SER A N 1
ATOM 692 C CA . SER A 1 89 ? -4.720 5.860 -16.110 1.00 8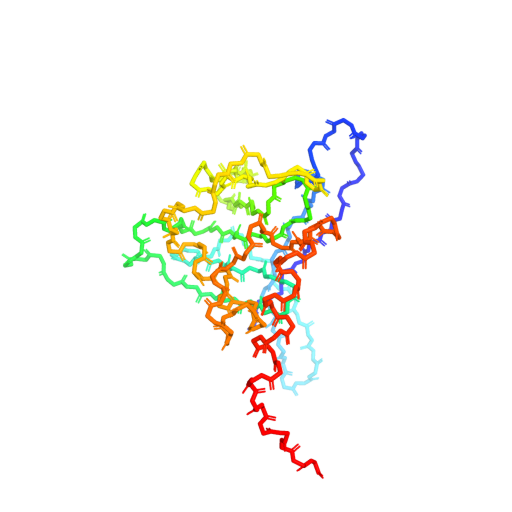7.75 89 SER A CA 1
ATOM 693 C C . SER A 1 89 ? -4.158 7.142 -15.497 1.00 87.75 89 SER A C 1
ATOM 695 O O . SER A 1 89 ? -4.711 8.218 -15.717 1.00 87.75 89 SER A O 1
ATOM 697 N N . ARG A 1 90 ? -3.080 7.039 -14.707 1.00 85.00 90 ARG A N 1
ATOM 698 C CA . ARG A 1 90 ? -2.562 8.108 -13.836 1.00 85.00 90 ARG A CA 1
ATOM 699 C C . ARG A 1 90 ? -3.620 8.627 -12.855 1.00 85.00 90 ARG A C 1
ATOM 701 O O . ARG A 1 90 ? -3.537 9.775 -12.412 1.00 85.00 90 ARG A O 1
ATOM 708 N N . SER A 1 91 ? -4.616 7.795 -12.538 1.00 84.38 91 SER A N 1
ATOM 709 C CA . SER A 1 91 ? -5.670 8.105 -11.575 1.00 84.38 91 SER A CA 1
ATOM 710 C C . SER A 1 91 ? -5.234 7.752 -10.160 1.00 84.38 91 SER A C 1
ATOM 712 O O . SER A 1 91 ? -4.432 6.844 -9.930 1.00 84.38 91 SER A O 1
ATOM 714 N N . PHE A 1 92 ? -5.791 8.497 -9.211 1.00 85.38 92 PHE A N 1
ATOM 715 C CA . PHE A 1 92 ? -5.761 8.151 -7.802 1.00 85.38 92 PHE A CA 1
ATOM 716 C C . PHE A 1 92 ? -7.152 7.706 -7.384 1.00 85.38 92 PHE A C 1
ATOM 718 O O . PHE A 1 92 ? -8.136 8.381 -7.692 1.00 85.38 92 PHE A O 1
ATOM 725 N N . GLU A 1 93 ? -7.215 6.602 -6.659 1.00 84.44 93 GLU A N 1
ATOM 726 C CA . GLU A 1 93 ? -8.452 6.015 -6.173 1.00 84.44 93 GLU A CA 1
ATOM 727 C C . GLU A 1 93 ? -8.342 5.754 -4.675 1.00 84.44 93 GLU A C 1
ATOM 729 O O . GLU A 1 93 ? -7.298 5.335 -4.165 1.00 84.44 93 GLU A O 1
ATOM 734 N N . ARG A 1 94 ? -9.445 6.021 -3.974 1.00 79.56 94 ARG A N 1
ATOM 735 C CA . ARG A 1 94 ? -9.651 5.588 -2.597 1.00 79.56 94 ARG A CA 1
ATOM 736 C C . ARG A 1 94 ? -10.308 4.216 -2.643 1.00 79.56 94 ARG A C 1
ATOM 738 O O . ARG A 1 94 ? -11.440 4.120 -3.127 1.00 79.56 94 ARG A O 1
ATOM 745 N N . PRO A 1 95 ? -9.658 3.155 -2.158 1.00 76.31 95 PRO A N 1
ATOM 746 C CA . PRO A 1 95 ? -10.322 1.868 -2.086 1.00 76.31 95 PRO A CA 1
ATOM 747 C C . PRO A 1 95 ? -11.429 1.959 -1.033 1.00 76.31 95 PRO A C 1
ATOM 749 O O . PRO A 1 95 ? -11.154 2.168 0.142 1.00 76.31 95 PRO A O 1
ATOM 752 N N . THR A 1 96 ? -12.690 1.797 -1.435 1.00 63.47 96 THR A N 1
ATOM 753 C CA . THR A 1 96 ? -13.859 1.860 -0.529 1.00 63.47 96 THR A CA 1
ATOM 754 C C . THR A 1 96 ? -13.801 0.817 0.589 1.00 63.47 96 THR A C 1
ATOM 756 O O . THR A 1 96 ? -14.378 0.991 1.663 1.00 63.47 96 THR A O 1
ATOM 759 N N . ALA A 1 97 ? -13.046 -0.259 0.364 1.00 62.66 97 ALA A N 1
ATOM 760 C CA . ALA A 1 97 ? -12.742 -1.269 1.363 1.00 62.66 97 ALA A CA 1
ATOM 761 C C . ALA A 1 97 ? -11.727 -0.810 2.437 1.00 62.66 97 ALA A C 1
ATOM 763 O O . ALA A 1 97 ? -11.461 -1.567 3.360 1.00 62.66 97 ALA A O 1
ATOM 764 N N . LEU A 1 98 ? -11.208 0.417 2.359 1.00 65.56 98 LEU A N 1
ATOM 765 C CA . LEU A 1 98 ? -10.287 1.038 3.314 1.00 65.56 98 LEU A CA 1
ATOM 766 C C . LEU A 1 98 ? -10.976 2.285 3.893 1.00 65.56 98 LEU A C 1
ATOM 768 O O . LEU A 1 98 ? -10.710 3.412 3.491 1.00 65.56 98 LEU A O 1
ATOM 772 N N . CYS A 1 99 ? -11.969 2.071 4.762 1.00 60.53 99 CYS A N 1
ATOM 773 C CA . CYS A 1 99 ? -12.764 3.155 5.361 1.00 60.53 99 CYS A CA 1
ATOM 774 C C . CYS A 1 99 ? -12.057 3.694 6.602 1.00 60.53 99 CYS A C 1
ATOM 776 O O . CYS A 1 99 ? -11.567 2.913 7.415 1.00 60.53 99 CYS A O 1
ATOM 778 N N . GLN A 1 100 ? -12.067 5.015 6.746 1.00 67.94 100 GLN A N 1
ATOM 779 C CA . GLN A 1 100 ? -11.598 5.719 7.928 1.00 67.94 100 GLN A CA 1
ATOM 780 C C . GLN A 1 100 ? -12.414 5.299 9.158 1.00 67.94 100 GLN A C 1
ATOM 782 O O . GLN A 1 100 ? -13.642 5.387 9.159 1.00 67.94 100 GLN A O 1
ATOM 787 N N . VAL A 1 101 ? -11.722 4.848 10.203 1.00 70.12 101 VAL A N 1
ATOM 788 C CA . VAL A 1 101 ? -12.364 4.321 11.418 1.00 70.12 101 VAL A CA 1
ATOM 789 C C . VAL A 1 101 ? -12.448 5.383 12.512 1.00 70.12 101 VAL A C 1
ATOM 791 O O . VAL A 1 101 ? -13.321 5.315 13.373 1.00 70.12 101 VAL A O 1
ATOM 794 N N . HIS A 1 102 ? -11.638 6.441 12.419 1.00 71.44 102 HIS A N 1
ATOM 795 C CA . HIS A 1 102 ? -11.694 7.614 13.290 1.00 71.44 102 HIS A CA 1
ATOM 796 C C . HIS A 1 102 ? -11.364 8.913 12.545 1.00 71.44 102 HIS A C 1
ATOM 798 O O . HIS A 1 102 ? -10.540 8.932 11.631 1.00 71.44 102 HIS A O 1
ATOM 804 N N . ASP A 1 103 ? -11.922 10.037 12.989 1.00 73.12 103 ASP A N 1
ATOM 805 C CA . ASP A 1 103 ? -11.677 11.367 12.404 1.00 73.12 103 ASP A CA 1
ATOM 806 C C . ASP A 1 103 ? -10.383 12.041 12.910 1.00 73.12 103 ASP A C 1
ATOM 808 O O . ASP A 1 103 ? -10.084 13.185 12.570 1.00 73.12 103 ASP A O 1
ATOM 812 N N . GLY A 1 104 ? -9.597 11.320 13.716 1.00 70.81 104 GLY A N 1
ATOM 813 C CA . GLY A 1 104 ? -8.407 11.838 14.394 1.00 70.81 104 GLY A CA 1
ATOM 814 C C . GLY A 1 104 ? -8.686 12.343 15.813 1.00 70.81 104 GLY A C 1
ATOM 815 O O . GLY A 1 104 ? -7.737 12.629 16.541 1.00 70.81 104 GLY A O 1
ATOM 816 N N . LYS A 1 105 ? -9.957 12.415 16.227 1.00 73.00 105 LYS A N 1
ATOM 817 C CA . LYS A 1 105 ? -10.392 12.745 17.591 1.00 73.00 105 LYS A CA 1
ATOM 818 C C . LYS A 1 105 ? -11.248 11.642 18.201 1.00 73.00 105 LYS A C 1
ATOM 820 O O . LYS A 1 105 ? -11.006 11.268 19.349 1.00 73.00 105 LYS A O 1
ATOM 825 N N . GLU A 1 106 ? -12.207 11.122 17.442 1.00 71.88 106 GLU A N 1
ATOM 826 C CA . GLU A 1 106 ? -13.204 10.142 17.869 1.00 71.88 106 GLU A CA 1
ATOM 827 C C . GLU A 1 106 ? -13.372 9.014 16.847 1.00 71.88 106 GLU A C 1
ATOM 829 O O . GLU A 1 106 ? -13.019 9.136 15.672 1.00 71.88 106 GLU A O 1
ATOM 834 N N . MET A 1 107 ? -13.904 7.885 17.316 1.00 70.88 107 MET A N 1
ATOM 835 C CA . MET A 1 107 ? -14.181 6.718 16.485 1.00 70.88 107 MET A CA 1
ATOM 836 C C . MET A 1 107 ? -15.456 6.966 15.670 1.00 70.88 107 MET A C 1
ATOM 838 O O . MET A 1 107 ? -16.530 7.171 16.231 1.00 70.88 107 MET A O 1
ATOM 842 N N . VAL A 1 108 ? -15.330 6.937 14.346 1.00 74.88 108 VAL A N 1
ATOM 843 C CA . VAL A 1 108 ? -16.423 7.159 13.388 1.00 74.88 108 VAL A CA 1
ATOM 844 C C . VAL A 1 108 ? -17.114 5.842 13.039 1.00 74.88 108 VAL A C 1
ATOM 846 O O . VAL A 1 108 ? -18.324 5.821 12.818 1.00 74.88 108 VAL A O 1
ATOM 849 N N . CYS A 1 109 ? -16.379 4.725 13.015 1.00 67.62 109 CYS A N 1
ATOM 850 C CA . CYS A 1 109 ? -16.968 3.404 12.823 1.00 67.62 109 CYS A CA 1
ATOM 851 C C . CYS A 1 109 ? -16.278 2.326 13.677 1.00 67.62 109 CYS A C 1
ATOM 853 O O . CYS A 1 109 ? -15.180 2.545 14.173 1.00 67.62 109 CYS A O 1
ATOM 855 N N . PRO A 1 110 ? -16.913 1.168 13.918 1.00 65.00 110 PRO A N 1
ATOM 856 C CA . PRO A 1 110 ? -16.293 0.098 14.695 1.00 65.00 110 PRO A CA 1
ATOM 857 C C . PRO A 1 110 ? -15.111 -0.579 13.976 1.00 65.00 110 PRO A C 1
ATOM 859 O O . PRO A 1 110 ? -15.211 -0.922 12.799 1.00 65.00 110 PRO A O 1
ATOM 862 N N . SER A 1 111 ? -14.066 -0.914 14.740 1.00 62.72 111 SER A N 1
ATOM 863 C CA . SER A 1 111 ? -12.884 -1.724 14.364 1.00 62.72 111 SER A CA 1
ATOM 864 C C . SER A 1 111 ? -13.161 -3.082 13.693 1.00 62.72 111 SER A C 1
ATOM 866 O O . SER A 1 111 ? -12.287 -3.705 13.101 1.00 62.72 111 SER A O 1
ATOM 868 N N . VAL A 1 112 ? -14.385 -3.601 13.804 1.00 58.44 112 VAL A N 1
ATOM 869 C CA . VAL A 1 112 ? -14.704 -5.025 13.583 1.00 58.44 112 VAL A CA 1
ATOM 870 C C . VAL A 1 112 ? -14.899 -5.426 12.112 1.00 58.44 112 VAL A C 1
ATOM 872 O O . VAL A 1 112 ? -15.608 -6.389 11.816 1.00 58.44 112 VAL A O 1
ATOM 875 N N . ARG A 1 113 ? -14.309 -4.699 11.160 1.00 62.31 113 ARG A N 1
ATOM 876 C CA . ARG A 1 113 ? -14.470 -4.991 9.727 1.00 62.31 113 ARG A CA 1
ATOM 877 C C . ARG A 1 113 ? -13.554 -6.135 9.262 1.00 62.31 113 ARG A C 1
ATOM 879 O O . ARG A 1 113 ? -12.444 -6.274 9.770 1.00 62.31 113 ARG A O 1
ATOM 886 N N . PRO A 1 114 ? -13.953 -6.921 8.245 1.00 65.56 114 PRO A N 1
ATOM 887 C CA . PRO A 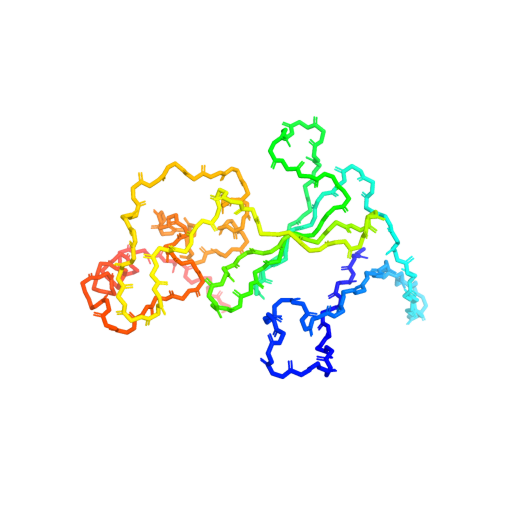1 114 ? -13.013 -7.799 7.559 1.00 65.56 114 PRO A CA 1
ATOM 888 C C . PRO A 1 114 ? -11.928 -6.960 6.864 1.00 65.56 114 PRO A C 1
ATOM 890 O O . PRO A 1 114 ? -12.235 -6.031 6.110 1.00 65.56 114 PRO A O 1
ATOM 893 N N . PHE A 1 115 ? -10.665 -7.294 7.127 1.00 74.06 115 PHE A N 1
ATOM 894 C CA . PHE A 1 115 ? -9.501 -6.673 6.495 1.00 74.06 115 PHE A CA 1
ATOM 895 C C . PHE A 1 115 ? -9.261 -7.281 5.110 1.00 74.06 115 PHE A C 1
ATOM 897 O O . PHE A 1 115 ? -9.279 -8.501 4.934 1.00 74.06 115 PHE A O 1
ATOM 904 N N . THR A 1 116 ? -9.011 -6.435 4.117 1.00 81.00 116 THR A N 1
ATOM 905 C CA . THR A 1 116 ? -8.639 -6.857 2.767 1.00 81.00 116 THR A CA 1
ATOM 906 C C . THR A 1 116 ? -7.212 -7.392 2.728 1.00 81.00 116 THR A C 1
ATOM 908 O O . THR A 1 116 ? -6.393 -7.148 3.614 1.00 81.00 116 THR A O 1
ATOM 911 N N . LEU A 1 117 ? -6.857 -8.089 1.651 1.00 86.25 117 LEU A N 1
ATOM 912 C CA . LEU A 1 117 ? -5.465 -8.471 1.430 1.00 86.25 117 LEU A CA 1
ATOM 913 C C . LEU A 1 117 ? -4.542 -7.244 1.324 1.00 86.25 117 LEU A C 1
ATOM 915 O O . LEU A 1 117 ? -3.405 -7.297 1.781 1.00 86.25 117 LEU A O 1
ATOM 919 N N . ALA A 1 118 ? -5.024 -6.133 0.757 1.00 86.38 118 ALA A N 1
ATOM 920 C CA . ALA A 1 118 ? -4.246 -4.900 0.684 1.00 86.38 118 ALA A CA 1
ATOM 921 C C . ALA A 1 118 ? -3.938 -4.343 2.084 1.00 86.38 118 ALA A C 1
ATOM 923 O O . ALA A 1 118 ? -2.804 -3.933 2.318 1.00 86.38 118 ALA A O 1
ATOM 924 N N . ASP A 1 119 ? -4.894 -4.411 3.022 1.00 80.00 119 ASP A N 1
ATOM 925 C CA . ASP A 1 119 ? -4.672 -4.055 4.432 1.00 80.00 119 ASP A CA 1
ATOM 926 C C . ASP A 1 119 ? -3.532 -4.875 5.034 1.00 80.00 119 ASP A C 1
ATOM 928 O O . ASP A 1 119 ? -2.596 -4.328 5.614 1.00 80.00 119 ASP A O 1
ATOM 932 N N . HIS A 1 120 ? -3.563 -6.194 4.841 1.00 81.00 120 HIS A N 1
ATOM 933 C CA . HIS A 1 120 ? -2.540 -7.088 5.379 1.00 81.00 120 HIS A CA 1
ATOM 934 C C . HIS A 1 120 ? -1.161 -6.806 4.780 1.00 81.00 120 HIS A C 1
ATOM 936 O O . HIS A 1 120 ? -0.173 -6.768 5.507 1.00 81.00 120 HIS A O 1
ATOM 942 N N . LEU A 1 121 ? -1.077 -6.579 3.465 1.00 85.88 121 LEU A N 1
ATOM 943 C CA . LEU A 1 121 ? 0.190 -6.282 2.793 1.00 85.88 121 LEU A CA 1
ATOM 944 C C . LEU A 1 121 ? 0.762 -4.922 3.223 1.00 85.88 121 LEU A C 1
ATOM 946 O O . LEU A 1 121 ? 1.975 -4.796 3.371 1.00 85.88 121 LEU A O 1
ATOM 950 N N . LEU A 1 122 ? -0.091 -3.925 3.477 1.00 81.56 122 LEU A N 1
ATOM 951 C CA . LEU A 1 122 ? 0.328 -2.645 4.055 1.00 81.56 122 LEU A CA 1
ATOM 952 C C . LEU A 1 122 ? 0.769 -2.795 5.514 1.00 81.56 122 LEU A C 1
ATOM 954 O O . LEU A 1 122 ? 1.789 -2.225 5.896 1.00 81.56 122 LEU A O 1
ATOM 958 N N . THR A 1 123 ? 0.062 -3.605 6.303 1.00 75.94 123 THR A N 1
ATOM 959 C CA . THR A 1 123 ? 0.433 -3.931 7.692 1.00 75.94 123 THR A CA 1
ATOM 960 C C . THR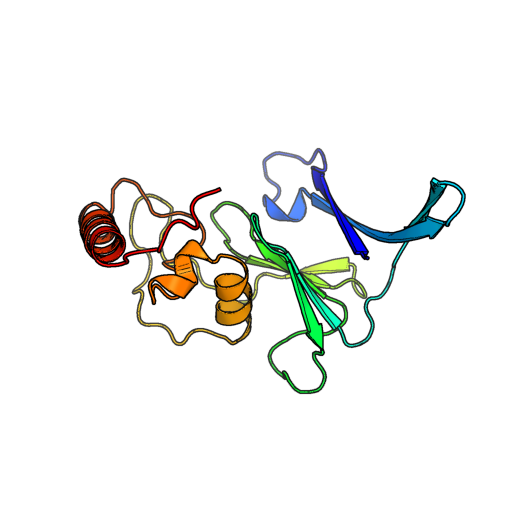 A 1 123 ? 1.764 -4.637 7.763 1.00 75.94 123 THR A C 1
ATOM 962 O O . THR A 1 123 ? 2.596 -4.293 8.588 1.00 75.94 123 THR A O 1
ATOM 965 N N . TYR A 1 124 ? 2.004 -5.587 6.866 1.00 76.56 124 TYR A N 1
ATOM 966 C CA . TYR A 1 124 ? 3.278 -6.281 6.793 1.00 76.56 124 TYR A CA 1
ATOM 967 C C . TYR A 1 124 ? 4.441 -5.313 6.541 1.00 76.56 124 TYR A C 1
ATOM 969 O O . TYR A 1 124 ? 5.527 -5.479 7.100 1.00 76.56 124 TYR A O 1
ATOM 977 N N . CYS A 1 125 ? 4.216 -4.279 5.723 1.00 72.69 125 CYS A N 1
ATOM 978 C CA . CYS A 1 125 ? 5.210 -3.235 5.528 1.00 72.69 125 CYS A CA 1
ATOM 979 C C . CYS A 1 125 ? 5.487 -2.438 6.810 1.00 72.69 125 CYS A C 1
ATOM 981 O O . CYS A 1 125 ? 6.596 -1.945 6.924 1.00 72.69 125 CYS A O 1
ATOM 983 N N . ASN A 1 126 ? 4.559 -2.360 7.769 1.00 69.38 126 ASN A N 1
ATOM 984 C CA . ASN A 1 126 ? 4.759 -1.703 9.059 1.00 69.38 126 ASN A CA 1
ATOM 985 C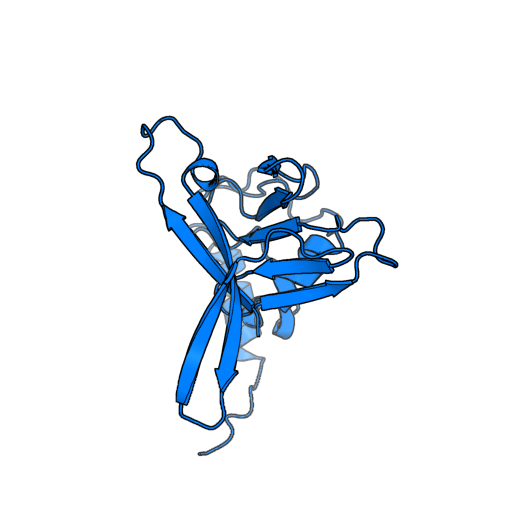 C . ASN A 1 126 ? 4.965 -2.732 10.180 1.00 69.38 126 ASN A C 1
ATOM 987 O O . ASN A 1 126 ? 4.034 -3.183 10.848 1.00 69.38 126 ASN A O 1
ATOM 991 N N . HIS A 1 127 ? 6.219 -3.123 10.384 1.00 64.56 127 HIS A N 1
ATOM 992 C CA . HIS A 1 127 ? 6.559 -4.253 11.253 1.00 64.56 127 HIS A CA 1
ATOM 993 C C . HIS A 1 127 ? 6.078 -4.110 12.708 1.00 64.56 127 HIS A C 1
ATOM 995 O O . HIS A 1 127 ? 5.790 -5.131 13.329 1.00 64.56 127 HIS A O 1
ATOM 1001 N N . HIS A 1 128 ? 5.959 -2.878 13.222 1.00 63.84 128 HIS A N 1
ATOM 1002 C CA . HIS A 1 128 ? 5.451 -2.590 14.569 1.00 63.84 128 HIS A CA 1
ATOM 1003 C C . HIS A 1 128 ? 3.987 -3.012 14.759 1.00 63.84 128 HIS A C 1
ATOM 1005 O O . HIS A 1 128 ? 3.590 -3.421 15.847 1.00 63.84 128 HIS A O 1
ATOM 1011 N N . GLU A 1 129 ? 3.193 -2.944 13.696 1.00 64.00 129 GLU A N 1
ATOM 1012 C CA . GLU A 1 129 ? 1.791 -3.359 13.693 1.00 64.00 129 GLU A CA 1
ATOM 1013 C C . GLU A 1 129 ? 1.706 -4.893 13.660 1.00 64.00 129 GLU A C 1
ATOM 1015 O O . GLU A 1 129 ? 1.047 -5.538 14.479 1.00 64.00 129 GLU A O 1
ATOM 1020 N N . TRP A 1 130 ? 2.463 -5.497 12.740 1.00 62.94 130 TRP A N 1
ATOM 1021 C CA . TRP A 1 130 ? 2.378 -6.924 12.447 1.00 62.94 130 TRP A CA 1
ATOM 1022 C C . TRP A 1 130 ? 2.919 -7.821 13.566 1.00 62.94 130 TRP A C 1
ATOM 1024 O O . TRP A 1 130 ? 2.267 -8.798 13.939 1.00 62.94 130 TRP A O 1
ATOM 1034 N N . SER A 1 131 ? 4.099 -7.517 14.125 1.00 61.53 131 SER A N 1
ATOM 1035 C CA . SER A 1 131 ? 4.725 -8.357 15.165 1.00 61.53 131 SER A CA 1
ATOM 1036 C C . SER A 1 131 ? 3.897 -8.442 16.441 1.00 61.53 131 SER A C 1
ATOM 1038 O O . SER A 1 131 ? 4.031 -9.389 17.214 1.00 61.53 131 SER A O 1
ATOM 1040 N N . ASN A 1 132 ? 3.032 -7.456 16.638 1.00 61.28 132 ASN A N 1
ATOM 1041 C CA . ASN A 1 132 ? 2.196 -7.323 17.806 1.00 61.28 132 ASN A CA 1
ATOM 1042 C C . ASN A 1 132 ? 0.775 -7.841 17.544 1.00 61.28 132 ASN A C 1
ATOM 1044 O O . ASN A 1 132 ? -0.101 -7.618 18.359 1.00 61.28 132 ASN A O 1
ATOM 1048 N N . GLY A 1 133 ? 0.476 -8.521 16.430 1.00 58.97 133 GLY A N 1
ATOM 1049 C CA . GLY A 1 133 ? -0.890 -9.010 16.163 1.00 58.97 133 GLY A CA 1
ATOM 1050 C C . GLY A 1 133 ? -1.949 -7.897 16.143 1.00 58.97 133 GLY A C 1
ATOM 1051 O O . GLY A 1 133 ? -3.145 -8.168 16.251 1.00 58.97 133 GLY A O 1
ATOM 1052 N N . LEU A 1 134 ? -1.500 -6.648 16.020 1.00 60.47 134 LEU A N 1
ATOM 1053 C CA . LEU A 1 134 ? -2.331 -5.475 15.894 1.00 60.47 134 LEU A CA 1
ATOM 1054 C C . LEU A 1 134 ? -2.504 -5.272 14.393 1.00 60.47 134 LEU A C 1
ATOM 1056 O O . LEU A 1 134 ? -1.687 -4.649 13.721 1.00 60.47 134 LEU A O 1
ATOM 1060 N N . MET A 1 135 ? -3.532 -5.902 13.835 1.00 62.25 135 MET A N 1
ATOM 1061 C CA . MET A 1 135 ? -3.883 -5.690 12.435 1.00 62.25 135 MET A CA 1
ATOM 1062 C C . MET A 1 135 ? -4.220 -4.219 12.246 1.00 62.25 135 MET A C 1
ATOM 1064 O O . MET A 1 135 ? -5.184 -3.762 12.854 1.00 62.25 135 MET A O 1
ATOM 1068 N N . PHE A 1 136 ? -3.367 -3.530 11.472 1.00 60.34 136 PHE A N 1
ATOM 1069 C CA . PHE A 1 136 ? -3.420 -2.114 11.090 1.00 60.34 136 PHE A CA 1
ATOM 1070 C C . PHE A 1 136 ? -4.459 -1.344 11.898 1.00 60.34 136 PHE A C 1
ATOM 1072 O O . PHE A 1 136 ? -5.614 -1.247 11.481 1.00 60.34 136 PHE A O 1
ATOM 1079 N N . HIS A 1 137 ? -4.109 -0.872 13.091 1.00 51.22 137 HIS A N 1
ATOM 1080 C CA . HIS A 1 137 ? -5.115 -0.307 13.984 1.00 51.22 137 HIS A CA 1
ATOM 1081 C C . HIS A 1 137 ? -5.477 1.111 13.516 1.00 51.22 137 HIS A C 1
ATOM 1083 O O . HIS A 1 137 ? -4.969 2.125 13.979 1.00 51.22 137 HIS A O 1
ATOM 1089 N N . GLU A 1 138 ? -6.366 1.134 12.522 1.00 55.97 138 GLU A N 1
ATOM 1090 C CA . GLU A 1 138 ? -7.398 2.133 12.232 1.00 55.97 138 GLU A CA 1
ATOM 1091 C C . GLU A 1 138 ? -6.967 3.481 11.655 1.00 55.97 138 GLU A C 1
ATOM 1093 O O . GLU A 1 138 ? -7.815 4.280 11.250 1.00 55.97 138 GLU A O 1
ATOM 1098 N N . TYR A 1 139 ? -5.660 3.638 11.452 1.00 55.94 139 TYR A N 1
ATOM 1099 C CA . TYR A 1 139 ? -5.011 3.431 10.152 1.00 55.94 139 TYR A CA 1
ATOM 1100 C C . TYR A 1 139 ? -3.883 4.469 9.985 1.00 55.94 139 TYR A C 1
ATOM 1102 O O . TYR A 1 139 ? -4.119 5.587 9.534 1.00 55.94 139 TYR A O 1
ATOM 1110 N N . TYR A 1 140 ? -2.643 4.080 10.310 1.00 56.44 140 TYR A N 1
ATOM 1111 C CA . TYR A 1 140 ? -1.417 4.908 10.318 1.00 56.44 140 TYR A CA 1
ATOM 1112 C C . TYR A 1 140 ? -1.236 5.851 11.524 1.00 56.44 140 TYR A C 1
ATOM 1114 O O . TYR A 1 140 ? -0.105 6.223 11.832 1.00 56.44 140 TYR A O 1
ATOM 1122 N N . PHE A 1 141 ? -2.302 6.233 12.229 1.00 65.50 141 PHE A N 1
ATOM 1123 C CA . PHE A 1 141 ? -2.223 7.135 13.383 1.00 65.50 141 PHE A CA 1
ATOM 1124 C C . PHE A 1 141 ? -3.274 6.781 14.428 1.00 65.50 141 PHE A C 1
ATOM 1126 O O . PHE A 1 141 ? -4.439 6.655 14.085 1.00 65.50 141 PHE A O 1
ATOM 1133 N N . ILE A 1 142 ? -2.883 6.713 15.700 1.00 70.94 142 ILE A N 1
ATOM 1134 C CA . ILE A 1 142 ? -3.811 6.528 16.818 1.00 70.94 142 ILE A CA 1
ATOM 1135 C C . ILE A 1 142 ? -4.014 7.882 17.500 1.00 70.94 142 ILE A C 1
ATOM 1137 O O . ILE A 1 142 ? -3.032 8.454 17.986 1.00 70.94 142 ILE A O 1
ATOM 1141 N N . PRO A 1 143 ? -5.255 8.387 17.606 1.00 73.06 143 PRO A N 1
ATOM 1142 C CA . PRO A 1 143 ? -5.531 9.601 18.361 1.00 73.06 143 PRO A CA 1
ATOM 1143 C C . PRO A 1 143 ? -5.019 9.513 19.802 1.00 73.06 143 PRO A C 1
ATOM 1145 O O . PRO A 1 143 ? -5.188 8.498 20.481 1.00 73.06 143 PRO A O 1
ATOM 1148 N N . GLU A 1 144 ? -4.432 10.594 20.316 1.00 76.19 144 GLU A N 1
ATOM 1149 C CA . GLU A 1 144 ? -3.997 10.662 21.723 1.00 76.19 144 GLU A CA 1
ATOM 1150 C C . GLU A 1 144 ? -5.165 10.454 22.701 1.00 76.19 144 GLU A C 1
ATOM 1152 O O . GLU A 1 144 ? -4.989 9.914 23.796 1.00 76.19 144 GLU A O 1
ATOM 1157 N N . SER A 1 145 ? -6.380 10.818 22.280 1.00 76.06 145 SER A N 1
ATOM 1158 C CA . SER A 1 145 ? -7.622 10.605 23.026 1.00 76.06 145 SER A CA 1
ATOM 1159 C C . SER A 1 145 ? -7.914 9.124 23.299 1.00 76.06 145 SER A C 1
ATOM 1161 O O . SER A 1 145 ? -8.635 8.807 24.246 1.00 76.06 145 SER A O 1
ATOM 1163 N N . PHE A 1 146 ? -7.329 8.185 22.546 1.00 76.81 146 PHE A N 1
ATOM 1164 C CA . PHE A 1 146 ? -7.636 6.754 22.636 1.00 76.81 146 PHE A CA 1
ATOM 1165 C C . PHE A 1 146 ? -6.796 6.068 23.725 1.00 76.81 146 PHE A C 1
ATOM 1167 O O . PHE A 1 146 ? -6.124 5.058 23.504 1.00 76.81 146 PHE A O 1
ATOM 1174 N N . GLN A 1 147 ? -6.834 6.605 24.948 1.00 81.75 147 GLN A N 1
ATOM 1175 C CA . GLN A 1 147 ? -5.982 6.167 26.061 1.00 81.75 147 GLN A CA 1
ATOM 1176 C C . GLN A 1 147 ? -6.117 4.671 26.385 1.00 81.75 147 GLN A C 1
ATOM 1178 O O . GLN A 1 147 ? -5.131 4.020 26.739 1.00 81.75 147 GLN A O 1
ATOM 1183 N N . GLY A 1 148 ? -7.323 4.110 26.247 1.00 81.44 148 GLY A N 1
ATOM 1184 C CA . GLY A 1 148 ? -7.577 2.683 26.459 1.00 81.44 148 GLY A CA 1
ATOM 1185 C C . GLY A 1 148 ? -6.847 1.794 25.450 1.00 81.44 148 GLY A C 1
ATOM 1186 O O . GLY A 1 148 ? -6.254 0.787 25.842 1.00 81.44 148 GLY A O 1
ATOM 1187 N N . LEU A 1 149 ? -6.829 2.190 24.174 1.00 76.25 149 LEU A N 1
ATOM 1188 C CA . LEU A 1 149 ? -6.086 1.495 23.122 1.00 76.25 149 LEU A CA 1
ATOM 1189 C C . LEU A 1 149 ? -4.577 1.642 23.348 1.00 76.25 149 LEU A C 1
ATOM 1191 O O . LEU A 1 149 ? -3.875 0.636 23.411 1.00 76.25 149 LEU A O 1
ATOM 1195 N N . TRP A 1 150 ? -4.095 2.856 23.632 1.00 78.50 150 TRP A N 1
ATOM 1196 C CA . TRP A 1 150 ? -2.697 3.102 24.005 1.00 78.50 150 TRP A CA 1
ATOM 1197 C C . TRP A 1 150 ? -2.235 2.277 25.209 1.00 78.50 150 TRP A C 1
ATOM 1199 O O . TRP A 1 150 ? -1.081 1.858 25.281 1.00 78.50 150 TRP A O 1
ATOM 1209 N N . LYS A 1 151 ? -3.107 2.045 26.194 1.00 83.62 151 LYS A N 1
ATOM 1210 C CA . LYS A 1 151 ? -2.798 1.178 27.337 1.00 83.62 151 LYS A CA 1
ATOM 1211 C C . LYS A 1 151 ? -2.672 -0.284 26.908 1.00 83.62 151 LYS A C 1
ATOM 1213 O O . LYS A 1 151 ? -1.742 -0.948 27.359 1.00 83.62 151 LYS A O 1
ATOM 1218 N N . LYS A 1 152 ? -3.569 -0.779 26.048 1.00 77.38 152 LYS A N 1
ATOM 1219 C CA . LYS A 1 152 ? -3.502 -2.149 25.511 1.00 77.38 152 LYS A CA 1
ATOM 1220 C C . LYS A 1 152 ? -2.221 -2.368 24.708 1.00 77.38 152 LYS A C 1
ATOM 1222 O O . LYS A 1 152 ? -1.506 -3.317 25.004 1.00 77.38 152 LYS A O 1
ATOM 1227 N N . ILE A 1 153 ? -1.893 -1.446 23.803 1.00 74.88 153 ILE A N 1
ATOM 1228 C CA . ILE A 1 153 ? -0.675 -1.495 22.980 1.00 74.88 153 ILE A CA 1
ATOM 1229 C C . ILE A 1 153 ? 0.567 -1.507 23.864 1.00 74.88 153 ILE A C 1
ATOM 1231 O O . ILE A 1 153 ? 1.345 -2.448 23.801 1.00 74.88 153 ILE A O 1
ATOM 1235 N N . ARG A 1 154 ? 0.703 -0.545 24.788 1.00 77.75 154 ARG A N 1
ATOM 1236 C CA . ARG A 1 154 ? 1.845 -0.507 25.721 1.00 77.75 154 ARG A CA 1
ATOM 1237 C C . ARG A 1 154 ? 1.968 -1.777 26.564 1.00 77.75 154 ARG A C 1
ATOM 1239 O O . ARG A 1 154 ? 3.074 -2.234 26.841 1.00 77.75 154 ARG A O 1
ATOM 1246 N N . THR A 1 155 ? 0.837 -2.342 26.987 1.00 80.31 155 THR A N 1
ATOM 1247 C CA . THR A 1 155 ? 0.815 -3.606 27.738 1.00 80.31 155 THR A CA 1
ATOM 1248 C C . THR A 1 155 ? 1.335 -4.747 26.875 1.00 80.31 155 THR A C 1
ATOM 1250 O O . THR A 1 155 ? 2.173 -5.522 27.326 1.00 80.31 155 THR A O 1
ATOM 1253 N N . GLN A 1 156 ? 0.881 -4.830 25.630 1.00 72.38 156 GLN A N 1
ATOM 1254 C CA . GLN A 1 156 ? 1.327 -5.837 24.686 1.00 72.38 156 GLN A CA 1
ATOM 1255 C C . GLN A 1 156 ? 2.813 -5.686 24.339 1.00 72.38 156 GLN A C 1
ATOM 1257 O O . GLN A 1 156 ? 3.553 -6.660 24.451 1.00 72.38 156 GLN A O 1
ATOM 1262 N N . ASP A 1 157 ? 3.278 -4.472 24.041 1.00 69.69 157 ASP A N 1
ATOM 1263 C CA . ASP A 1 157 ? 4.692 -4.176 23.778 1.00 69.69 157 ASP A CA 1
ATOM 1264 C C . ASP A 1 157 ? 5.592 -4.603 24.941 1.00 69.69 157 ASP A C 1
ATOM 1266 O O . ASP A 1 157 ? 6.672 -5.150 24.732 1.00 69.69 157 ASP A O 1
ATOM 1270 N N . SER A 1 158 ? 5.137 -4.421 26.186 1.00 71.25 158 SER A N 1
ATOM 1271 C CA . SER A 1 158 ? 5.894 -4.861 27.365 1.00 71.25 158 SER A CA 1
ATOM 1272 C C . SER A 1 158 ? 6.029 -6.386 27.483 1.00 71.25 158 SER A C 1
ATOM 1274 O O . SER A 1 158 ? 6.942 -6.873 28.152 1.00 71.25 158 SER A O 1
ATOM 1276 N N . GLN A 1 159 ? 5.138 -7.148 26.839 1.00 71.00 159 GLN A N 1
ATOM 1277 C CA . GLN A 1 159 ? 5.170 -8.613 26.813 1.00 71.00 159 GLN A CA 1
ATOM 1278 C C . GLN A 1 159 ? 6.039 -9.150 25.673 1.00 71.00 159 GLN A C 1
ATOM 1280 O O . GLN A 1 159 ? 6.576 -10.257 25.776 1.00 71.00 159 GLN A O 1
ATOM 1285 N N . VAL A 1 160 ? 6.222 -8.373 24.603 1.00 64.25 160 VAL A N 1
ATOM 1286 C CA . VAL A 1 160 ? 7.052 -8.763 23.463 1.00 64.25 160 VAL A CA 1
ATOM 1287 C C . VAL A 1 160 ? 8.525 -8.537 23.808 1.00 64.25 160 VAL A C 1
ATOM 1289 O O . VAL A 1 160 ? 9.086 -7.451 23.673 1.00 64.25 160 VAL A O 1
ATOM 1292 N N . ARG A 1 161 ? 9.198 -9.603 24.252 1.00 57.12 161 ARG A N 1
ATOM 1293 C CA . ARG A 1 161 ? 10.661 -9.616 24.386 1.00 57.12 161 ARG A CA 1
ATOM 1294 C C . ARG A 1 161 ? 11.298 -9.736 23.006 1.00 57.12 161 ARG A C 1
ATOM 1296 O O . ARG A 1 161 ? 11.574 -10.836 22.538 1.00 57.12 161 ARG A O 1
ATOM 1303 N N . ILE A 1 162 ? 11.573 -8.603 22.370 1.00 57.50 162 ILE A N 1
ATOM 1304 C CA . ILE A 1 162 ? 12.473 -8.582 21.217 1.00 57.50 162 ILE A CA 1
ATOM 1305 C C . ILE A 1 162 ? 13.887 -8.787 21.761 1.00 57.50 162 ILE A C 1
ATOM 1307 O O . ILE A 1 162 ? 14.430 -7.913 22.442 1.00 57.50 162 ILE A O 1
ATOM 1311 N N . SER A 1 163 ? 14.478 -9.953 21.497 1.00 48.75 163 SER A N 1
ATOM 1312 C CA . SER A 1 163 ? 15.898 -10.182 21.750 1.00 48.75 163 SER A CA 1
ATOM 1313 C C . SER A 1 163 ? 16.687 -9.127 20.985 1.00 48.75 163 SER A C 1
ATOM 1315 O O . SER A 1 163 ? 16.799 -9.197 19.763 1.00 48.75 163 SER A O 1
ATOM 1317 N N . ARG A 1 164 ? 17.213 -8.123 21.692 1.00 45.00 164 ARG A N 1
ATOM 1318 C CA . ARG A 1 164 ? 18.204 -7.224 21.107 1.00 45.00 164 ARG A CA 1
ATOM 1319 C C . ARG A 1 164 ? 19.405 -8.092 20.755 1.00 45.00 164 ARG A C 1
ATOM 1321 O O . ARG A 1 164 ? 20.033 -8.651 21.656 1.00 45.00 164 ARG A O 1
ATOM 1328 N N . VAL A 1 165 ? 19.682 -8.249 19.462 1.00 41.03 165 VAL A N 1
ATOM 1329 C CA . VAL A 1 165 ? 20.994 -8.722 19.021 1.00 41.03 165 VAL A CA 1
ATOM 1330 C C . VAL A 1 165 ? 21.985 -7.734 19.627 1.00 41.03 165 VAL A C 1
ATOM 1332 O O . VAL A 1 165 ? 21.837 -6.526 19.454 1.00 41.03 165 VAL A O 1
ATOM 1335 N N . ARG A 1 166 ? 22.880 -8.233 20.481 1.00 39.88 166 ARG A N 1
ATOM 1336 C CA . ARG A 1 166 ? 23.988 -7.428 20.989 1.00 39.88 166 ARG A CA 1
ATOM 1337 C C . ARG A 1 166 ? 24.929 -7.229 19.805 1.00 39.88 166 ARG A C 1
ATOM 1339 O O . ARG A 1 166 ? 25.410 -8.233 19.281 1.00 39.88 166 ARG A O 1
ATOM 1346 N N . ASP A 1 167 ? 25.090 -5.980 19.383 1.00 41.41 167 ASP A N 1
ATOM 1347 C CA . ASP A 1 167 ? 26.189 -5.564 18.507 1.00 41.41 167 ASP A CA 1
ATOM 1348 C C . ASP A 1 167 ? 27.545 -5.825 19.186 1.00 41.41 167 ASP A C 1
ATOM 1350 O O . ASP A 1 167 ? 27.618 -5.691 20.436 1.00 41.41 167 ASP A O 1
#